Protein AF-A0A1H1A876-F1 (afdb_monomer_lite)

Structure (mmCIF, N/CA/C/O backbone):
data_AF-A0A1H1A876-F1
#
_entry.id   AF-A0A1H1A876-F1
#
loop_
_atom_site.group_PDB
_atom_site.id
_atom_site.type_symbol
_atom_site.label_atom_id
_atom_site.label_alt_id
_atom_site.label_comp_id
_atom_site.label_asym_id
_atom_site.label_entity_id
_atom_site.label_seq_id
_atom_site.pdbx_PDB_ins_code
_atom_site.Cartn_x
_atom_site.Cartn_y
_atom_site.Cartn_z
_atom_site.occupancy
_atom_site.B_iso_or_equiv
_atom_site.auth_seq_id
_atom_site.auth_comp_id
_atom_site.auth_asym_id
_atom_site.auth_atom_id
_atom_site.pdbx_PDB_model_num
ATOM 1 N N . MET A 1 1 ? 43.555 -18.314 -32.706 1.00 49.94 1 MET A N 1
ATOM 2 C CA . MET A 1 1 ? 42.172 -17.846 -32.507 1.00 49.94 1 MET A CA 1
ATOM 3 C C . MET A 1 1 ? 41.638 -18.649 -31.332 1.00 49.94 1 MET A C 1
ATOM 5 O O . MET A 1 1 ? 41.409 -19.843 -31.497 1.00 49.94 1 MET A O 1
ATOM 9 N N . SER A 1 2 ? 41.678 -18.085 -30.124 1.00 50.47 2 SER A N 1
ATOM 10 C CA . SER A 1 2 ? 41.279 -18.785 -28.894 1.00 50.47 2 SER A CA 1
ATOM 11 C C . SER A 1 2 ? 39.754 -18.781 -28.768 1.00 50.47 2 SER A C 1
ATOM 13 O O . SER A 1 2 ? 39.081 -17.892 -29.278 1.00 50.47 2 SER A O 1
ATOM 15 N N . ILE A 1 3 ? 39.195 -19.791 -28.094 1.00 57.88 3 ILE A N 1
ATOM 16 C CA . ILE A 1 3 ? 37.744 -19.918 -27.839 1.00 57.88 3 ILE A CA 1
ATOM 17 C C . ILE A 1 3 ? 37.199 -18.703 -27.062 1.00 57.88 3 ILE A C 1
ATOM 19 O O . ILE A 1 3 ? 36.027 -18.358 -27.182 1.00 57.88 3 ILE A O 1
ATOM 23 N N . GLU A 1 4 ? 38.068 -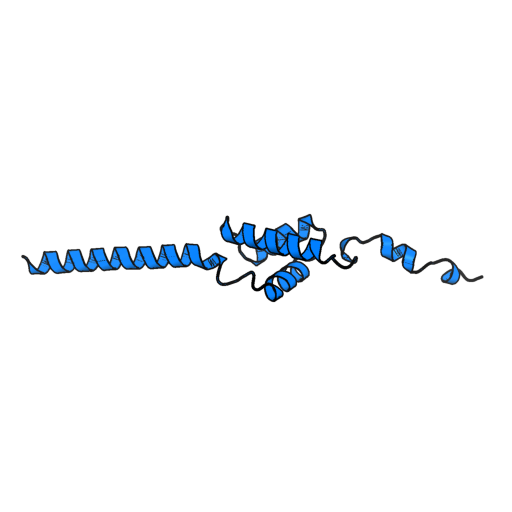18.025 -26.314 1.00 55.03 4 GLU A N 1
ATOM 24 C CA . GLU A 1 4 ? 37.769 -16.815 -25.543 1.00 55.03 4 GLU A CA 1
ATOM 25 C C . GLU A 1 4 ? 37.433 -15.599 -26.426 1.00 55.03 4 GLU A C 1
ATOM 27 O O . GLU A 1 4 ? 36.700 -14.724 -25.975 1.00 55.03 4 GLU A O 1
ATOM 32 N N . ASP A 1 5 ? 37.860 -15.583 -27.696 1.00 52.09 5 ASP A N 1
ATOM 33 C CA . ASP A 1 5 ? 37.514 -14.527 -28.664 1.00 52.09 5 ASP A CA 1
ATOM 34 C C . ASP A 1 5 ? 36.139 -14.749 -29.336 1.00 52.09 5 ASP A C 1
ATOM 36 O O . ASP A 1 5 ? 35.659 -13.885 -30.069 1.00 52.09 5 ASP A O 1
ATOM 40 N N . LEU A 1 6 ? 35.495 -15.908 -29.121 1.00 55.81 6 LEU A N 1
ATOM 41 C CA . LEU A 1 6 ? 34.229 -16.296 -29.768 1.00 55.81 6 LEU A CA 1
ATOM 42 C C . LEU A 1 6 ? 32.996 -16.103 -28.868 1.00 55.81 6 LEU A C 1
ATOM 44 O O . LEU A 1 6 ? 31.877 -16.436 -29.259 1.00 55.81 6 LEU A O 1
ATOM 48 N N . ILE A 1 7 ? 33.182 -15.599 -27.650 1.00 59.59 7 ILE A N 1
ATOM 49 C CA . ILE A 1 7 ? 32.089 -15.364 -26.711 1.00 59.59 7 ILE A CA 1
ATOM 50 C C . ILE A 1 7 ? 31.903 -13.859 -26.581 1.00 59.59 7 ILE A C 1
ATOM 52 O O . ILE A 1 7 ? 32.530 -13.207 -25.752 1.00 59.59 7 ILE A O 1
ATOM 56 N N . ASP A 1 8 ? 31.021 -13.312 -27.416 1.00 55.16 8 ASP A N 1
ATOM 57 C CA . ASP A 1 8 ? 30.525 -11.952 -27.247 1.00 55.16 8 ASP A CA 1
ATOM 58 C C . ASP A 1 8 ? 29.882 -11.838 -25.845 1.00 55.16 8 ASP A C 1
ATOM 60 O O . ASP A 1 8 ? 28.902 -12.533 -25.554 1.00 55.16 8 ASP A O 1
ATOM 64 N N . PRO A 1 9 ? 30.408 -11.003 -24.933 1.00 52.84 9 PRO A N 1
ATOM 65 C CA . PRO A 1 9 ? 29.853 -10.869 -23.588 1.00 52.84 9 PRO A CA 1
ATOM 66 C C . PRO A 1 9 ? 28.412 -10.327 -23.594 1.00 52.84 9 PRO A C 1
ATOM 68 O O . PRO A 1 9 ? 27.681 -10.529 -22.622 1.00 52.84 9 PRO A O 1
ATOM 71 N N . THR A 1 10 ? 27.962 -9.712 -24.694 1.00 52.22 10 THR A N 1
ATOM 72 C CA . THR A 1 10 ? 26.579 -9.240 -24.869 1.00 52.22 10 THR A CA 1
ATOM 73 C C . THR A 1 10 ? 25.599 -10.371 -25.208 1.00 52.22 10 THR A C 1
ATOM 75 O O . THR A 1 10 ? 24.393 -10.242 -24.984 1.00 52.22 10 THR A O 1
ATOM 78 N N . LEU A 1 11 ? 26.098 -11.540 -25.629 1.00 50.75 11 LEU A N 1
ATOM 79 C CA . LEU A 1 11 ? 25.291 -12.728 -25.943 1.00 50.75 11 LEU A CA 1
ATOM 80 C C . LEU A 1 11 ? 24.578 -13.279 -24.689 1.00 50.75 11 LEU A C 1
ATOM 82 O O . LEU A 1 11 ? 23.508 -13.880 -24.784 1.00 50.75 11 LEU A O 1
ATOM 86 N N . PHE A 1 12 ? 25.106 -12.988 -23.492 1.00 49.78 12 PHE A N 1
ATOM 87 C CA . PHE A 1 12 ? 24.467 -13.298 -22.207 1.00 49.78 12 PHE A CA 1
ATOM 88 C C . PHE A 1 12 ? 23.604 -12.162 -21.637 1.00 49.78 12 PHE A C 1
ATOM 90 O O . PHE A 1 1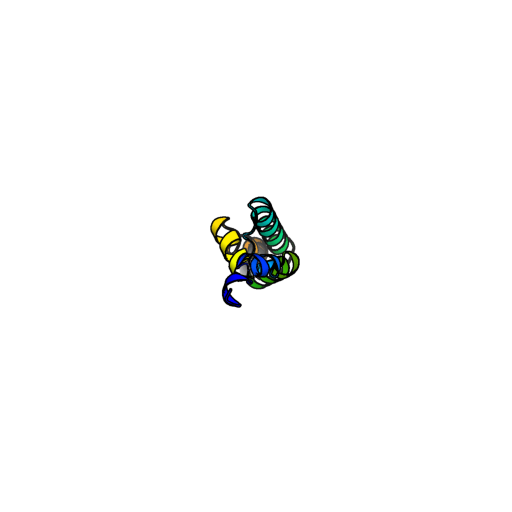2 ? 22.788 -12.415 -20.745 1.00 49.78 12 PHE A O 1
ATOM 97 N N . GLU A 1 13 ? 23.720 -10.928 -22.141 1.00 46.62 13 GLU A N 1
ATOM 98 C CA . GLU A 1 13 ? 22.877 -9.802 -21.705 1.00 46.62 13 GLU A CA 1
ATOM 99 C C . GLU A 1 13 ? 21.426 -9.943 -22.189 1.00 46.62 13 GLU A C 1
ATOM 101 O O . GLU A 1 13 ? 20.500 -9.455 -21.535 1.00 46.62 13 GLU A O 1
ATOM 106 N N . ALA A 1 14 ? 21.204 -10.685 -23.279 1.00 46.81 14 ALA A N 1
ATOM 107 C CA . ALA A 1 14 ? 19.885 -10.919 -23.863 1.00 46.81 14 ALA A CA 1
ATOM 108 C C . ALA A 1 14 ? 18.980 -11.873 -23.050 1.00 46.81 14 ALA A C 1
ATOM 110 O O . ALA A 1 14 ? 17.770 -11.905 -23.273 1.00 46.81 14 ALA A O 1
ATOM 111 N N . THR A 1 15 ? 19.520 -12.632 -22.090 1.00 51.62 15 THR A N 1
ATOM 112 C CA . THR A 1 15 ? 18.845 -13.859 -21.608 1.00 51.62 15 THR A CA 1
ATOM 113 C C . THR A 1 15 ? 18.204 -13.739 -20.221 1.00 51.62 15 THR A C 1
ATOM 115 O O . THR A 1 15 ? 17.629 -14.702 -19.719 1.00 51.62 15 THR A O 1
ATOM 118 N N . ASN A 1 16 ? 18.249 -12.568 -19.568 1.00 51.28 16 ASN A N 1
ATOM 119 C CA . ASN A 1 16 ? 17.588 -12.390 -18.272 1.00 51.28 16 ASN A CA 1
ATOM 120 C C . ASN A 1 16 ? 16.794 -11.070 -18.171 1.00 51.28 16 ASN A C 1
ATOM 122 O O . ASN A 1 16 ? 17.357 -10.044 -17.772 1.00 51.28 16 ASN A O 1
ATOM 126 N N . PRO A 1 17 ? 15.471 -11.070 -18.443 1.00 55.78 17 PRO A N 1
ATOM 127 C CA . PRO A 1 17 ? 14.635 -9.865 -18.360 1.00 55.78 17 PRO A CA 1
ATOM 128 C C . PRO A 1 17 ? 14.624 -9.232 -16.957 1.00 55.78 17 PRO A C 1
ATOM 130 O O . PRO A 1 17 ? 14.361 -8.032 -16.813 1.00 55.78 17 PRO A O 1
ATOM 133 N N . SER A 1 18 ? 14.994 -9.989 -15.917 1.00 55.22 18 SER A N 1
ATOM 134 C CA . SER A 1 18 ? 15.158 -9.455 -14.561 1.00 55.22 18 SER A CA 1
ATOM 135 C C . SER A 1 18 ? 16.376 -8.534 -14.408 1.00 55.22 18 SER A C 1
ATOM 137 O O . SER A 1 18 ? 16.285 -7.559 -13.658 1.00 55.22 18 SER A O 1
ATOM 139 N N . ARG A 1 19 ? 17.458 -8.747 -15.179 1.00 58.53 19 ARG A N 1
ATOM 140 C CA . ARG A 1 19 ? 18.692 -7.934 -15.142 1.00 58.53 19 ARG A CA 1
ATOM 141 C C . ARG A 1 19 ? 18.618 -6.645 -15.955 1.00 58.53 19 ARG A C 1
ATOM 143 O O . ARG A 1 19 ? 19.365 -5.716 -15.665 1.00 58.53 19 ARG A O 1
ATOM 150 N N . ARG A 1 20 ? 17.709 -6.546 -16.931 1.00 69.12 20 ARG A N 1
ATOM 151 C CA . ARG A 1 20 ? 17.527 -5.306 -17.700 1.00 69.12 20 ARG A CA 1
ATOM 152 C C . ARG A 1 20 ? 17.082 -4.178 -16.768 1.00 69.12 20 ARG A C 1
ATOM 154 O O . ARG A 1 20 ? 16.141 -4.366 -15.997 1.00 69.12 20 ARG A O 1
ATOM 161 N N . ALA A 1 21 ? 17.712 -3.009 -16.826 1.00 76.31 21 ALA A N 1
ATOM 162 C CA . ALA A 1 21 ? 17.261 -1.867 -16.035 1.00 76.31 21 ALA A CA 1
ATOM 163 C C . ALA A 1 21 ? 15.776 -1.567 -16.330 1.00 76.31 21 ALA A C 1
ATOM 165 O O . ALA A 1 21 ? 15.355 -1.563 -17.486 1.00 76.31 21 ALA A O 1
ATOM 166 N N . ALA A 1 22 ? 14.967 -1.368 -15.284 1.00 82.69 22 ALA A N 1
ATOM 167 C CA . ALA A 1 22 ? 13.567 -0.990 -15.461 1.00 82.69 22 ALA A CA 1
ATOM 168 C C . ALA A 1 22 ? 13.482 0.436 -16.020 1.00 82.69 22 ALA A C 1
ATOM 170 O O . ALA A 1 22 ? 14.151 1.335 -15.494 1.00 82.69 22 ALA A O 1
ATOM 171 N N . THR A 1 23 ? 12.650 0.639 -17.043 1.00 89.94 23 THR A N 1
ATOM 172 C CA . THR A 1 23 ? 12.406 1.974 -17.600 1.00 89.94 23 THR A CA 1
ATOM 173 C C . THR A 1 23 ? 11.675 2.859 -16.579 1.00 89.94 23 THR A C 1
ATOM 175 O O . THR A 1 23 ? 11.038 2.331 -15.655 1.00 89.94 23 THR A O 1
ATOM 178 N N . PRO A 1 24 ? 11.759 4.196 -16.689 1.00 91.25 24 PRO A N 1
ATOM 179 C CA . PRO A 1 24 ? 11.010 5.107 -15.823 1.00 91.25 24 PRO A CA 1
ATOM 180 C C . PRO A 1 24 ? 9.502 4.820 -15.812 1.00 91.25 24 PRO A C 1
ATOM 182 O O . PRO A 1 24 ? 8.885 4.823 -14.747 1.00 91.25 24 PRO A O 1
ATOM 185 N N . GLU A 1 25 ? 8.928 4.475 -16.965 1.00 91.44 25 GLU A N 1
ATOM 186 C CA . GLU A 1 25 ? 7.506 4.155 -17.126 1.00 91.44 25 GLU A CA 1
ATOM 187 C C . GLU A 1 25 ? 7.148 2.874 -16.371 1.00 91.44 25 GLU A C 1
ATOM 189 O O . GLU A 1 25 ? 6.157 2.838 -15.644 1.00 91.44 25 GLU A O 1
ATOM 194 N N . ALA A 1 26 ? 7.990 1.838 -16.466 1.00 90.19 26 ALA A N 1
ATOM 195 C CA . ALA A 1 26 ? 7.793 0.591 -15.733 1.00 90.19 26 ALA A CA 1
ATOM 196 C C . ALA A 1 26 ? 7.863 0.804 -14.212 1.00 90.19 26 ALA A C 1
ATOM 198 O O . ALA A 1 26 ? 7.079 0.216 -13.467 1.00 90.19 26 ALA A O 1
ATOM 199 N N . LYS A 1 27 ? 8.766 1.676 -13.738 1.00 94.06 27 LYS A N 1
ATOM 200 C CA . LYS A 1 27 ? 8.848 2.048 -12.316 1.00 94.06 27 LYS A CA 1
ATOM 201 C C . LYS A 1 27 ? 7.588 2.784 -11.862 1.00 94.06 27 LYS A C 1
ATOM 203 O O . LYS A 1 27 ? 7.023 2.424 -10.832 1.00 94.06 27 LYS A O 1
ATOM 208 N N . ALA A 1 28 ? 7.130 3.771 -12.632 1.00 93.75 28 ALA A N 1
ATOM 209 C CA . ALA A 1 28 ? 5.923 4.536 -12.321 1.00 93.75 28 ALA A CA 1
ATOM 210 C C . ALA A 1 28 ? 4.668 3.646 -12.304 1.00 93.75 28 ALA A C 1
ATOM 212 O O . ALA A 1 28 ? 3.872 3.715 -11.366 1.00 93.75 28 ALA A O 1
ATOM 213 N N . ALA A 1 29 ? 4.529 2.754 -13.290 1.00 95.38 29 ALA A N 1
ATOM 214 C CA . ALA A 1 29 ? 3.437 1.788 -13.357 1.00 95.38 29 ALA A CA 1
ATOM 215 C C . ALA A 1 29 ? 3.452 0.823 -12.161 1.00 95.38 29 ALA A C 1
ATOM 217 O O . ALA A 1 29 ? 2.412 0.599 -11.542 1.00 95.38 29 ALA A O 1
ATOM 218 N N . ALA A 1 30 ? 4.627 0.309 -11.780 1.00 95.31 30 ALA A N 1
ATOM 219 C CA . ALA A 1 30 ? 4.771 -0.570 -10.622 1.00 95.31 30 ALA A CA 1
ATOM 220 C C . ALA A 1 30 ? 4.367 0.127 -9.313 1.00 95.31 30 ALA A C 1
ATOM 222 O O . ALA A 1 30 ? 3.600 -0.430 -8.530 1.00 95.31 30 ALA A O 1
ATOM 223 N N . VAL A 1 31 ? 4.830 1.361 -9.092 1.00 95.50 31 VAL A N 1
ATOM 224 C CA . VAL A 1 31 ? 4.471 2.158 -7.906 1.00 95.50 31 VAL A CA 1
ATOM 225 C C . VAL A 1 31 ? 2.968 2.451 -7.868 1.00 95.50 31 VAL A C 1
ATOM 227 O O . VAL A 1 31 ? 2.343 2.302 -6.818 1.00 95.50 31 VAL A O 1
ATOM 230 N N . SER A 1 32 ? 2.369 2.822 -9.005 1.00 95.81 32 SER A N 1
ATOM 231 C CA . SER A 1 32 ? 0.921 3.050 -9.116 1.00 95.81 32 SER A CA 1
ATOM 232 C C . SER A 1 32 ? 0.116 1.788 -8.791 1.00 95.81 32 SER A C 1
ATOM 234 O O . SER A 1 32 ? -0.851 1.849 -8.031 1.00 95.81 32 SER A O 1
ATOM 236 N N . ALA A 1 33 ? 0.542 0.629 -9.297 1.00 96.19 33 ALA A N 1
ATOM 237 C CA . ALA A 1 33 ? -0.103 -0.647 -9.009 1.00 96.19 33 ALA A CA 1
ATOM 238 C C . ALA A 1 33 ? -0.010 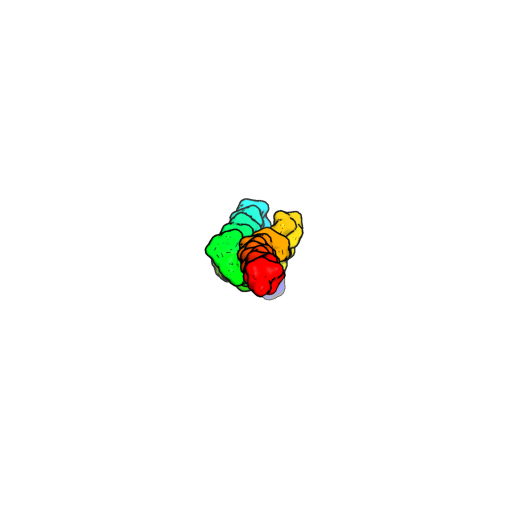-1.016 -7.520 1.00 96.19 33 ALA A C 1
ATOM 240 O O . ALA A 1 33 ? -1.020 -1.380 -6.920 1.00 96.19 33 ALA A O 1
ATOM 241 N N . VAL A 1 34 ? 1.166 -0.866 -6.895 1.00 94.31 34 VAL A N 1
ATOM 242 C CA . VAL A 1 34 ? 1.331 -1.106 -5.449 1.00 94.31 34 VAL A CA 1
ATOM 243 C C . VAL A 1 34 ? 0.430 -0.177 -4.636 1.00 94.31 34 VAL A C 1
ATOM 245 O O . VAL A 1 34 ? -0.241 -0.643 -3.720 1.00 94.31 34 VAL A O 1
ATOM 248 N N . ARG A 1 35 ? 0.358 1.114 -4.983 1.00 92.81 35 ARG A N 1
ATOM 249 C CA . ARG A 1 35 ? -0.533 2.075 -4.317 1.00 92.81 35 ARG A CA 1
ATOM 250 C C . ARG A 1 35 ? -1.994 1.626 -4.383 1.00 92.81 35 ARG A C 1
ATOM 252 O O . ARG A 1 35 ? -2.644 1.541 -3.348 1.00 92.81 35 ARG A O 1
ATOM 259 N N . GLN A 1 36 ? -2.480 1.267 -5.570 1.00 91.31 36 GLN A N 1
ATOM 260 C CA . GLN A 1 36 ? -3.857 0.800 -5.746 1.00 91.31 36 GLN A CA 1
ATOM 261 C C . GLN A 1 36 ? -4.149 -0.482 -4.959 1.00 91.31 36 GLN A C 1
ATOM 263 O O . GLN A 1 36 ? -5.228 -0.604 -4.383 1.00 91.31 36 GLN A O 1
ATOM 268 N N . LEU A 1 37 ? -3.202 -1.425 -4.900 1.00 91.56 37 LEU A N 1
ATOM 269 C CA . LEU A 1 37 ? -3.345 -2.634 -4.084 1.00 91.56 37 LEU A CA 1
ATOM 270 C C . LEU A 1 37 ? -3.488 -2.283 -2.602 1.00 91.56 37 LEU A C 1
ATOM 272 O O . LEU A 1 37 ? -4.373 -2.809 -1.937 1.00 91.56 37 LEU A O 1
ATOM 276 N N . LEU A 1 38 ? -2.661 -1.371 -2.096 1.00 88.56 38 LEU A N 1
ATOM 277 C CA . LEU A 1 38 ? -2.702 -0.949 -0.697 1.00 88.56 38 LEU A CA 1
ATOM 278 C C . LEU A 1 38 ? -3.957 -0.150 -0.329 1.00 88.56 38 LEU A C 1
ATOM 280 O O . LEU A 1 38 ? -4.397 -0.212 0.811 1.00 88.56 38 LEU A O 1
ATOM 284 N N . GLU A 1 39 ? -4.527 0.598 -1.271 1.00 84.88 39 GLU A N 1
ATOM 285 C CA . GLU A 1 39 ? -5.745 1.387 -1.046 1.00 84.88 39 GLU A CA 1
ATOM 286 C C . GLU A 1 39 ? -7.026 0.549 -1.147 1.00 84.88 39 GLU A C 1
ATOM 288 O O . GLU A 1 39 ? -8.024 0.867 -0.505 1.00 84.88 39 GLU A O 1
ATOM 293 N N . ARG A 1 40 ? -7.022 -0.510 -1.966 1.00 85.12 40 ARG A N 1
ATOM 294 C CA . ARG A 1 40 ? -8.228 -1.291 -2.297 1.00 85.12 40 ARG A CA 1
ATOM 295 C C . ARG A 1 40 ? -8.293 -2.655 -1.624 1.00 85.12 40 ARG A C 1
ATOM 297 O O . ARG A 1 40 ? -9.282 -3.364 -1.787 1.00 85.12 40 ARG A O 1
ATOM 304 N N . THR A 1 41 ? -7.243 -3.058 -0.920 1.00 84.00 41 THR A N 1
ATOM 305 C CA . THR A 1 41 ? -7.149 -4.378 -0.293 1.00 84.00 41 THR A CA 1
ATOM 306 C C . THR A 1 41 ? -6.527 -4.276 1.095 1.00 84.00 41 THR A C 1
ATOM 308 O O . THR A 1 41 ? -5.977 -3.248 1.474 1.00 84.00 41 THR A O 1
ATOM 311 N N . THR A 1 42 ? -6.563 -5.375 1.843 1.00 82.25 42 THR A N 1
ATOM 312 C CA . THR A 1 42 ? -5.890 -5.514 3.142 1.00 82.25 42 THR A CA 1
ATOM 313 C C . THR A 1 42 ? -4.460 -6.052 3.015 1.00 82.25 42 THR A C 1
ATOM 315 O O . THR A 1 42 ? -3.869 -6.500 3.999 1.00 82.25 42 THR A O 1
ATOM 318 N N . MET A 1 43 ? -3.887 -6.052 1.804 1.00 85.50 43 MET A N 1
ATOM 319 C CA . MET A 1 43 ? -2.537 -6.562 1.579 1.00 85.50 43 MET A CA 1
ATOM 320 C C . MET A 1 43 ? -1.502 -5.754 2.362 1.00 85.50 43 MET A C 1
ATOM 322 O O . MET A 1 43 ? -1.536 -4.526 2.422 1.00 85.50 43 MET A O 1
ATOM 326 N N . SER A 1 44 ? -0.508 -6.456 2.905 1.00 86.75 44 SER A N 1
ATOM 327 C CA . SER A 1 44 ? 0.667 -5.790 3.455 1.00 86.75 44 SER A CA 1
ATOM 328 C C . SER A 1 44 ? 1.504 -5.154 2.331 1.00 86.75 44 SER A C 1
ATOM 330 O O . SER A 1 44 ? 1.520 -5.673 1.208 1.00 86.75 44 SER A O 1
ATOM 332 N N . PRO A 1 45 ? 2.282 -4.090 2.618 1.00 89.12 45 PRO A N 1
ATOM 333 C CA . PRO A 1 45 ? 3.248 -3.529 1.668 1.00 89.12 45 PRO A CA 1
ATOM 334 C C . PRO A 1 45 ? 4.166 -4.585 1.055 1.00 89.12 45 PRO A C 1
ATOM 336 O O . PRO A 1 45 ? 4.409 -4.575 -0.148 1.00 89.12 45 PRO A O 1
ATOM 339 N N . HIS A 1 46 ? 4.615 -5.553 1.859 1.00 91.12 46 HIS A N 1
ATOM 340 C CA . HIS A 1 46 ? 5.429 -6.652 1.358 1.00 91.12 46 HIS A CA 1
ATOM 341 C C . HIS A 1 46 ? 4.678 -7.489 0.317 1.00 91.12 46 HIS A C 1
ATOM 343 O O . HIS A 1 46 ? 5.186 -7.656 -0.791 1.00 91.12 46 HIS A O 1
ATOM 349 N N . ALA A 1 47 ? 3.465 -7.949 0.633 1.00 92.44 47 ALA A N 1
ATOM 350 C CA . ALA A 1 47 ? 2.673 -8.773 -0.274 1.00 92.44 47 ALA A CA 1
ATOM 351 C C . ALA A 1 47 ? 2.338 -8.035 -1.583 1.00 92.44 47 ALA A C 1
ATOM 353 O O . ALA A 1 47 ? 2.442 -8.621 -2.660 1.00 92.44 47 ALA A O 1
ATOM 354 N N . ALA A 1 48 ? 1.994 -6.745 -1.507 1.00 93.69 48 ALA A N 1
ATOM 355 C CA . ALA A 1 48 ? 1.707 -5.925 -2.682 1.00 93.69 48 ALA A CA 1
ATOM 356 C C . ALA A 1 48 ? 2.945 -5.767 -3.586 1.00 93.69 48 ALA A C 1
ATOM 358 O O . ALA A 1 48 ? 2.856 -5.956 -4.799 1.00 93.69 48 ALA A O 1
ATOM 359 N N . THR A 1 49 ? 4.118 -5.486 -3.001 1.00 94.56 49 THR A N 1
ATOM 360 C CA . THR A 1 49 ? 5.371 -5.363 -3.769 1.00 94.56 49 THR A CA 1
ATOM 361 C C . THR A 1 49 ? 5.781 -6.675 -4.440 1.00 94.56 49 THR A C 1
ATOM 363 O O . THR A 1 49 ? 6.180 -6.648 -5.601 1.00 94.56 49 THR A O 1
ATOM 366 N N . GLU A 1 50 ? 5.627 -7.820 -3.767 1.00 95.75 50 GLU A N 1
ATOM 367 C CA . GLU A 1 50 ? 5.920 -9.146 -4.333 1.00 95.75 50 GLU A CA 1
ATOM 368 C C . GLU A 1 50 ? 4.979 -9.505 -5.488 1.00 95.75 50 GLU A C 1
ATOM 370 O O . GLU A 1 50 ? 5.414 -10.025 -6.516 1.00 95.75 50 GLU A O 1
ATOM 375 N N . LEU A 1 51 ? 3.686 -9.204 -5.348 1.00 95.50 51 LEU A N 1
ATOM 376 C CA . LEU A 1 51 ? 2.700 -9.477 -6.391 1.00 95.50 51 LEU A CA 1
ATOM 377 C C . LEU A 1 51 ? 3.013 -8.704 -7.678 1.00 95.50 51 LEU A C 1
ATOM 379 O O . LEU A 1 51 ? 3.022 -9.286 -8.766 1.00 95.50 51 LEU A O 1
ATOM 383 N N . VAL A 1 52 ? 3.301 -7.407 -7.552 1.00 95.25 52 VAL A N 1
ATOM 384 C CA . VAL A 1 52 ? 3.657 -6.551 -8.691 1.00 95.25 52 VAL A CA 1
ATOM 385 C C . VAL A 1 52 ? 4.990 -6.983 -9.295 1.00 95.25 52 VAL A C 1
ATOM 387 O O . VAL A 1 52 ? 5.098 -7.099 -10.513 1.00 95.25 52 VAL A O 1
ATOM 390 N N . ALA A 1 53 ? 5.985 -7.292 -8.461 1.00 93.69 53 ALA A N 1
ATOM 391 C CA . ALA A 1 53 ? 7.305 -7.735 -8.898 1.00 93.69 53 ALA A CA 1
ATOM 392 C C . ALA A 1 53 ? 7.248 -8.985 -9.793 1.00 93.69 53 ALA A C 1
ATOM 394 O O . ALA A 1 53 ? 7.891 -9.007 -10.846 1.00 93.69 53 ALA A O 1
ATOM 395 N N . LYS A 1 54 ? 6.411 -9.972 -9.437 1.00 91.44 54 LYS A N 1
ATOM 396 C CA . LYS A 1 54 ? 6.169 -11.178 -10.251 1.00 91.44 54 LYS A CA 1
ATOM 397 C C . LYS A 1 54 ? 5.612 -10.852 -11.638 1.00 91.44 54 LYS A C 1
ATOM 399 O O . LYS A 1 54 ? 6.036 -11.464 -12.611 1.00 91.44 54 LYS A O 1
ATOM 404 N N . HIS A 1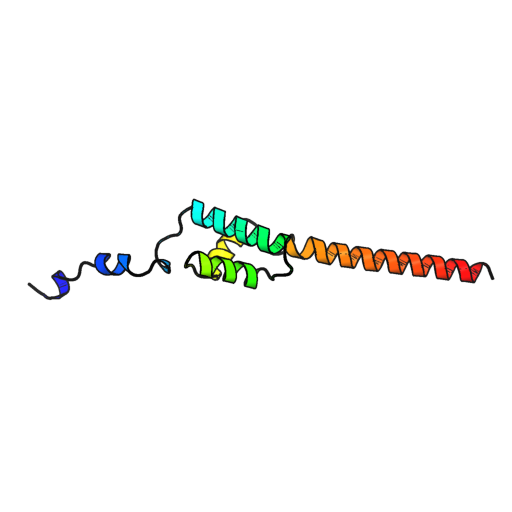 55 ? 4.713 -9.874 -11.740 1.00 90.19 55 HIS A N 1
ATOM 405 C CA . HIS A 1 55 ? 4.088 -9.496 -13.012 1.00 90.19 55 HIS A CA 1
ATOM 406 C C . HIS A 1 55 ? 5.031 -8.748 -13.959 1.00 90.19 55 HIS A C 1
ATOM 408 O O . HIS A 1 55 ? 4.895 -8.861 -15.172 1.00 90.19 55 HIS A O 1
ATOM 414 N N . ILE A 1 56 ? 5.996 -7.998 -13.423 1.00 87.19 56 ILE A N 1
ATOM 415 C CA . ILE A 1 56 ? 6.934 -7.197 -14.228 1.00 87.19 56 ILE A CA 1
ATOM 416 C C . ILE A 1 56 ? 8.315 -7.854 -14.385 1.00 87.19 56 ILE A C 1
ATOM 418 O O . ILE A 1 56 ? 9.238 -7.236 -14.917 1.00 87.19 56 ILE A O 1
ATOM 422 N N . GLY A 1 57 ? 8.487 -9.082 -13.882 1.00 86.56 57 GLY A N 1
ATOM 423 C CA . GLY A 1 57 ? 9.753 -9.816 -13.937 1.00 86.56 57 GLY A CA 1
ATOM 424 C C . GLY A 1 57 ? 10.884 -9.145 -13.151 1.00 86.56 57 GLY A C 1
ATOM 425 O O . GLY A 1 57 ? 12.034 -9.150 -13.595 1.00 86.56 57 GLY A O 1
ATOM 426 N N . LYS A 1 58 ? 10.575 -8.519 -12.008 1.00 87.62 58 LYS A N 1
ATOM 427 C CA . LYS A 1 58 ? 11.550 -7.838 -11.137 1.00 87.62 58 LYS A CA 1
ATOM 428 C C . LYS A 1 58 ? 11.580 -8.452 -9.747 1.00 87.62 58 LYS A C 1
ATOM 430 O O . LYS A 1 58 ? 10.729 -9.254 -9.390 1.00 87.62 58 LYS A O 1
ATOM 435 N N . SER A 1 59 ? 12.590 -8.079 -8.962 1.00 91.19 59 SER A N 1
ATOM 436 C CA . SER A 1 59 ? 12.645 -8.466 -7.553 1.00 91.19 59 SER A CA 1
ATOM 437 C C . SER A 1 59 ? 11.697 -7.598 -6.721 1.00 91.19 59 SER A C 1
ATOM 439 O O . SER A 1 59 ? 11.584 -6.391 -6.971 1.00 91.19 59 SER A O 1
ATOM 441 N N . GLY A 1 60 ? 11.063 -8.182 -5.701 1.00 90.81 60 GLY A N 1
ATOM 442 C CA . GLY A 1 60 ? 10.237 -7.430 -4.753 1.00 90.81 60 GLY A CA 1
ATOM 443 C C . GLY A 1 60 ? 11.011 -6.315 -4.051 1.00 90.81 60 GLY A C 1
ATOM 444 O O . GLY A 1 60 ? 10.485 -5.219 -3.874 1.00 90.81 60 GLY A O 1
ATOM 445 N N . ASN A 1 61 ? 12.300 -6.530 -3.768 1.00 91.88 61 ASN A N 1
ATOM 446 C CA . ASN A 1 61 ? 13.188 -5.511 -3.197 1.00 91.88 61 ASN A CA 1
ATOM 447 C C . ASN A 1 61 ? 13.358 -4.287 -4.109 1.00 91.88 61 ASN A C 1
ATOM 449 O O . ASN A 1 61 ? 13.373 -3.156 -3.623 1.00 91.88 61 ASN A O 1
ATOM 453 N N . SER A 1 62 ? 13.456 -4.482 -5.428 1.00 92.81 62 SER A N 1
ATOM 454 C CA . SER A 1 62 ? 13.525 -3.367 -6.381 1.00 92.81 62 SER A CA 1
ATOM 455 C C . SER A 1 62 ? 12.240 -2.542 -6.358 1.00 92.81 62 SER A C 1
ATOM 457 O O . SER A 1 62 ? 12.304 -1.320 -6.253 1.00 92.81 62 SER A O 1
ATOM 459 N N . VAL A 1 63 ? 11.084 -3.211 -6.402 1.00 93.88 63 VAL A N 1
ATOM 460 C CA . VAL A 1 63 ? 9.770 -2.551 -6.376 1.00 93.88 63 VAL A CA 1
ATOM 461 C C . VAL A 1 63 ? 9.553 -1.820 -5.055 1.00 93.88 63 VAL A C 1
ATOM 463 O O . VAL A 1 63 ? 9.124 -0.667 -5.062 1.00 93.88 63 VAL A O 1
ATOM 466 N N . ARG A 1 64 ? 9.918 -2.441 -3.928 1.00 92.62 64 ARG A N 1
ATOM 467 C CA . ARG A 1 64 ? 9.872 -1.815 -2.604 1.00 92.62 64 ARG A CA 1
ATOM 468 C C . ARG A 1 64 ? 10.688 -0.527 -2.567 1.00 92.62 64 ARG A C 1
ATOM 470 O O . ARG A 1 64 ? 10.150 0.500 -2.176 1.00 92.62 64 ARG A O 1
ATOM 477 N N . ARG A 1 65 ? 11.934 -0.548 -3.049 1.00 92.56 65 ARG A N 1
ATOM 478 C CA . ARG A 1 65 ? 12.790 0.647 -3.093 1.00 92.56 65 ARG A CA 1
ATOM 479 C C . ARG A 1 65 ? 12.183 1.772 -3.937 1.00 92.56 65 ARG A C 1
ATOM 481 O O . ARG A 1 65 ? 12.306 2.939 -3.582 1.00 92.56 65 ARG A O 1
ATOM 488 N N . TRP A 1 66 ? 11.525 1.450 -5.052 1.00 94.38 66 TRP A N 1
ATOM 489 C CA . TRP A 1 66 ? 10.822 2.461 -5.854 1.00 94.38 66 TRP A CA 1
ATOM 490 C C . TRP A 1 66 ? 9.624 3.048 -5.108 1.00 94.38 66 TRP A C 1
ATOM 492 O O . TRP A 1 66 ? 9.402 4.254 -5.171 1.00 94.38 66 TRP A O 1
ATOM 502 N N . CYS A 1 67 ? 8.888 2.211 -4.375 1.00 92.81 67 CYS A N 1
ATOM 503 C CA . CYS A 1 67 ? 7.780 2.651 -3.535 1.00 92.81 67 CYS A CA 1
ATOM 504 C C . CYS A 1 67 ? 8.268 3.552 -2.393 1.00 92.81 67 CYS A C 1
ATOM 506 O O . CYS A 1 67 ? 7.676 4.600 -2.178 1.00 92.81 67 CYS A O 1
ATOM 508 N N . GLU A 1 68 ? 9.381 3.220 -1.733 1.00 90.38 68 GLU A N 1
ATOM 509 C CA . GLU A 1 68 ? 10.000 4.051 -0.687 1.00 90.38 68 GLU A CA 1
ATOM 510 C C . GLU A 1 68 ? 10.387 5.442 -1.212 1.00 90.38 68 GLU A C 1
ATOM 512 O O . GLU A 1 68 ? 10.028 6.448 -0.604 1.00 90.38 68 GLU A O 1
ATOM 517 N N . ILE A 1 69 ? 11.041 5.512 -2.379 1.00 91.31 69 ILE A N 1
ATOM 518 C CA . ILE A 1 69 ? 11.388 6.784 -3.041 1.00 91.31 69 ILE A CA 1
ATOM 519 C C . ILE A 1 69 ? 10.127 7.602 -3.362 1.00 91.31 69 ILE A C 1
ATOM 521 O O . ILE A 1 69 ? 10.136 8.824 -3.246 1.00 91.31 69 ILE A O 1
ATOM 525 N N . ALA A 1 70 ? 9.037 6.933 -3.739 1.00 89.94 70 ALA A N 1
ATOM 526 C CA . ALA A 1 70 ? 7.749 7.553 -4.040 1.00 89.94 70 ALA A CA 1
ATOM 527 C C . ALA A 1 70 ? 6.836 7.739 -2.810 1.00 89.94 70 ALA A C 1
ATOM 529 O O . ALA A 1 70 ? 5.661 8.079 -2.975 1.00 89.94 70 ALA A O 1
ATOM 530 N N . GLN A 1 71 ? 7.343 7.480 -1.597 1.00 88.38 71 GLN A N 1
ATOM 531 C CA . GLN A 1 71 ? 6.599 7.550 -0.333 1.00 88.38 71 GLN A CA 1
ATOM 532 C C . GLN A 1 71 ? 5.306 6.707 -0.323 1.00 88.38 71 GLN A C 1
ATOM 534 O O . GLN A 1 71 ? 4.287 7.066 0.266 1.00 88.38 71 GLN A O 1
ATOM 539 N N . VAL A 1 72 ? 5.343 5.551 -0.983 1.00 83.38 72 VAL A N 1
ATOM 540 C CA . VAL A 1 72 ? 4.290 4.533 -0.978 1.00 83.38 72 VAL A CA 1
ATOM 541 C C . VAL A 1 72 ? 4.672 3.439 0.010 1.00 83.38 72 VAL A C 1
ATOM 543 O O . VAL A 1 72 ? 5.616 2.688 -0.216 1.00 83.38 72 VAL A O 1
ATOM 546 N N . GLY A 1 73 ? 3.895 3.312 1.086 1.00 67.88 73 GLY A N 1
ATOM 547 C CA . GLY A 1 73 ? 4.010 2.193 2.019 1.00 67.88 73 GLY A CA 1
ATOM 548 C C . GLY A 1 73 ? 4.496 2.579 3.410 1.00 67.88 73 GLY A C 1
ATOM 549 O O . GLY A 1 73 ? 5.646 2.341 3.749 1.00 67.88 73 GLY A O 1
ATOM 550 N N . ARG A 1 74 ? 3.571 3.078 4.237 1.00 57.97 74 ARG A N 1
ATOM 551 C CA . ARG A 1 74 ? 3.379 2.635 5.635 1.00 57.97 74 ARG A CA 1
ATOM 552 C C . ARG A 1 74 ? 2.133 3.262 6.254 1.00 57.97 74 ARG A C 1
ATOM 554 O O . ARG A 1 74 ? 1.432 2.590 6.993 1.00 57.97 74 ARG A O 1
ATOM 561 N N . GLU A 1 75 ? 1.825 4.507 5.908 1.00 55.47 75 GLU A N 1
ATOM 562 C CA . GLU A 1 75 ? 0.756 5.259 6.581 1.00 55.47 75 GLU A CA 1
ATOM 563 C C . GLU A 1 75 ? -0.568 5.244 5.812 1.00 55.47 75 GLU A C 1
ATOM 565 O O . GLU A 1 75 ? -1.629 5.071 6.408 1.00 55.47 75 GLU A O 1
ATOM 570 N N . THR A 1 76 ? -0.529 5.298 4.482 1.00 54.22 76 THR A N 1
ATOM 571 C CA . THR A 1 76 ? -1.736 5.331 3.641 1.00 54.22 76 THR A CA 1
ATOM 572 C C . THR A 1 76 ? -2.571 4.051 3.715 1.00 54.22 76 THR A C 1
ATOM 574 O O . THR A 1 76 ? -3.791 4.134 3.776 1.00 54.22 76 THR A O 1
ATOM 577 N N . ALA A 1 77 ? -1.938 2.877 3.803 1.00 52.38 77 ALA A N 1
ATOM 578 C CA . ALA A 1 77 ? -2.641 1.588 3.896 1.00 52.38 77 ALA A CA 1
ATOM 579 C C . ALA A 1 77 ? -3.247 1.319 5.28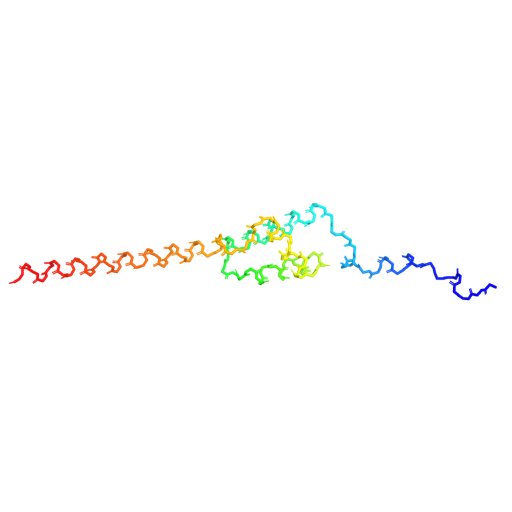6 1.00 52.38 77 ALA A C 1
ATOM 581 O O . ALA A 1 77 ? -4.265 0.647 5.410 1.00 52.38 77 ALA A O 1
ATOM 582 N N . LEU A 1 78 ? -2.624 1.844 6.348 1.00 57.81 78 LEU A N 1
ATOM 583 C CA . LEU A 1 78 ? -3.136 1.727 7.716 1.00 57.81 78 LEU A CA 1
ATOM 584 C C . LEU A 1 78 ? -4.203 2.777 8.026 1.00 57.81 78 LEU A C 1
ATOM 586 O O . LEU A 1 78 ? -4.909 2.629 9.014 1.00 57.81 78 LEU A O 1
ATOM 590 N N . THR A 1 79 ? -4.349 3.817 7.201 1.00 67.75 79 THR A N 1
ATOM 591 C CA . THR A 1 79 ? -5.304 4.906 7.447 1.00 67.75 79 THR A CA 1
ATOM 592 C C . THR A 1 79 ? -6.758 4.416 7.526 1.00 67.75 79 THR A C 1
ATOM 594 O O . THR A 1 79 ? -7.439 4.820 8.465 1.00 67.75 79 THR A O 1
ATOM 597 N N . PRO A 1 80 ? -7.258 3.530 6.637 1.00 68.12 80 PRO A N 1
ATOM 598 C CA . PRO A 1 80 ? -8.630 3.030 6.737 1.00 68.12 80 PRO A CA 1
ATOM 599 C C . PRO A 1 80 ? -8.864 2.182 7.992 1.00 68.12 80 PRO A C 1
ATOM 601 O O . PRO A 1 80 ? -9.825 2.419 8.715 1.00 68.12 80 PRO A O 1
ATOM 604 N N . LEU A 1 81 ? -7.954 1.250 8.295 1.00 71.50 81 LEU A N 1
ATOM 605 C CA . LEU A 1 81 ? -8.074 0.372 9.464 1.00 71.50 81 LEU A CA 1
ATOM 606 C C . LEU A 1 81 ? -7.917 1.149 10.779 1.00 71.50 81 LEU A C 1
ATOM 608 O O . LEU A 1 81 ? -8.621 0.890 11.751 1.00 71.50 81 LEU A O 1
ATOM 612 N N . ARG A 1 82 ? -7.012 2.131 10.800 1.00 76.94 82 ARG A N 1
ATOM 613 C CA . ARG A 1 82 ? -6.824 3.046 11.925 1.00 76.94 82 ARG A CA 1
ATOM 614 C C . ARG A 1 82 ? -8.062 3.907 12.145 1.00 76.94 82 ARG A C 1
ATOM 616 O O . ARG A 1 82 ? -8.516 3.975 13.277 1.00 76.94 82 ARG A O 1
ATOM 623 N N . ARG A 1 83 ? -8.641 4.479 11.082 1.00 76.06 83 ARG A N 1
ATOM 624 C CA . ARG A 1 83 ? -9.912 5.216 11.164 1.00 76.06 83 ARG A CA 1
ATOM 625 C C . ARG A 1 83 ? -11.032 4.338 11.703 1.00 76.06 83 ARG A C 1
ATOM 627 O O . ARG A 1 83 ? -11.732 4.754 12.611 1.00 76.06 83 ARG A O 1
ATOM 634 N N . GLU A 1 84 ? -11.173 3.117 11.192 1.00 82.25 84 GLU A N 1
ATOM 635 C CA . GLU A 1 84 ? -12.191 2.181 11.677 1.00 82.25 84 GLU A CA 1
ATOM 636 C C . GLU A 1 84 ? -12.010 1.868 13.171 1.00 82.25 84 GLU A C 1
ATOM 638 O O . GLU A 1 84 ? -12.979 1.826 13.928 1.00 82.25 84 GLU A O 1
ATOM 643 N N . TYR A 1 85 ? -10.767 1.672 13.612 1.00 86.94 85 TYR A N 1
ATOM 644 C CA . TYR A 1 85 ? -10.453 1.420 15.014 1.00 86.94 85 TYR A CA 1
ATOM 645 C C . TYR A 1 85 ? -10.713 2.644 15.906 1.00 86.94 85 TYR A C 1
ATOM 647 O O . TYR A 1 85 ? -11.329 2.505 16.961 1.00 86.94 85 TYR A O 1
ATOM 655 N N . GLU A 1 86 ? -10.304 3.838 15.470 1.00 88.19 86 GLU A N 1
ATOM 656 C CA . GLU A 1 86 ? -10.564 5.111 16.156 1.00 88.19 86 GLU A CA 1
ATOM 657 C C . GLU A 1 86 ? -12.076 5.352 16.307 1.00 88.19 86 GLU A C 1
ATOM 659 O O . GLU A 1 86 ? -12.546 5.586 17.419 1.00 88.19 86 GLU A O 1
ATOM 664 N N . THR A 1 87 ? -12.862 5.144 15.246 1.00 92.31 87 THR A N 1
ATOM 665 C CA . THR A 1 87 ? -14.329 5.246 15.300 1.00 92.31 87 THR A CA 1
ATOM 666 C C . THR A 1 87 ? -14.950 4.236 16.269 1.00 92.31 87 THR A C 1
ATOM 668 O O . THR A 1 87 ? -15.847 4.587 17.033 1.00 92.31 87 THR A O 1
ATOM 671 N N . LYS A 1 88 ? -14.481 2.979 16.297 1.00 93.62 88 LYS A N 1
ATOM 672 C CA . LYS A 1 88 ? -14.985 1.979 17.260 1.00 93.62 88 LYS A CA 1
ATOM 673 C C . LYS A 1 88 ? -14.746 2.411 18.705 1.00 93.62 88 LYS A C 1
ATOM 675 O O . LYS A 1 88 ? -15.632 2.237 19.541 1.00 93.62 88 LYS A O 1
ATOM 680 N N . LEU A 1 89 ? -13.570 2.965 19.000 1.00 95.75 89 LEU A N 1
ATOM 681 C CA . LEU A 1 89 ? -13.251 3.473 20.333 1.00 95.75 89 LEU A CA 1
ATOM 682 C C . LEU A 1 89 ? -14.143 4.657 20.720 1.00 95.75 89 LEU A C 1
ATOM 684 O O . LEU A 1 89 ? -14.643 4.686 21.843 1.00 95.75 89 LEU A O 1
ATOM 688 N N . GLU A 1 90 ? -14.384 5.593 19.800 1.00 96.00 90 GLU A N 1
ATOM 689 C CA . GLU A 1 90 ? -15.272 6.739 20.031 1.00 96.00 90 GLU A CA 1
ATOM 690 C C . GLU A 1 90 ? -16.701 6.297 20.359 1.00 96.00 90 GLU A C 1
ATOM 692 O O . GLU A 1 90 ? -17.240 6.701 21.391 1.00 96.00 90 GLU A O 1
ATOM 697 N N . VAL A 1 91 ? -17.277 5.392 19.562 1.00 95.88 91 VAL A N 1
ATOM 698 C CA . VAL A 1 91 ? -18.642 4.878 19.779 1.00 95.88 91 VAL A CA 1
ATOM 699 C C . VAL A 1 91 ? -18.769 4.171 21.133 1.00 95.88 91 VAL A C 1
ATOM 701 O O . VAL A 1 91 ? -19.741 4.375 21.860 1.00 95.88 91 VAL A O 1
ATOM 704 N N . MET A 1 92 ? -17.783 3.356 21.520 1.00 96.50 92 MET A N 1
ATOM 705 C CA . MET A 1 92 ? -17.805 2.675 22.822 1.00 96.50 92 MET A CA 1
ATOM 706 C C . MET A 1 92 ? -17.655 3.653 23.994 1.00 96.50 92 MET A C 1
ATOM 708 O O . MET A 1 92 ? -18.269 3.460 25.049 1.00 96.50 92 MET A O 1
ATOM 712 N N . ALA A 1 93 ? -16.874 4.720 23.820 1.00 94.31 93 ALA A N 1
ATOM 713 C CA . ALA A 1 93 ? -16.741 5.777 24.815 1.00 94.31 93 ALA A CA 1
ATOM 714 C C . ALA A 1 93 ? -18.042 6.583 24.967 1.00 94.31 93 ALA A C 1
ATOM 716 O O . ALA A 1 93 ? -18.446 6.883 26.090 1.00 94.31 93 ALA A O 1
ATOM 717 N N . GLU A 1 94 ? -18.728 6.897 23.865 1.00 95.38 94 GLU A N 1
ATOM 718 C CA . GLU A 1 94 ? -20.047 7.541 23.880 1.00 95.38 94 GLU A CA 1
ATOM 719 C C . GLU A 1 94 ? -21.095 6.686 24.585 1.00 95.38 94 GLU A C 1
ATOM 721 O O . GLU A 1 94 ? -21.784 7.181 25.478 1.00 95.38 94 GLU A O 1
ATOM 726 N N . LEU A 1 95 ? -21.156 5.394 24.257 1.00 95.19 95 LEU A N 1
ATOM 727 C CA . LEU A 1 95 ? -22.050 4.450 24.921 1.00 95.19 95 LEU A CA 1
ATOM 728 C C . LEU A 1 95 ? -21.785 4.400 26.430 1.00 95.19 95 LEU A C 1
ATOM 730 O O . LEU A 1 95 ? -22.716 4.459 27.229 1.00 95.19 95 LEU A O 1
ATOM 734 N N . SER A 1 96 ? -20.514 4.340 26.827 1.00 94.06 96 SER A N 1
ATOM 735 C CA . SER A 1 96 ? -20.126 4.306 28.241 1.00 94.06 96 SER A CA 1
ATOM 736 C C . SER A 1 96 ? -20.552 5.576 28.985 1.00 94.06 96 SER A C 1
ATOM 738 O O . SER A 1 96 ? -21.050 5.485 30.106 1.00 94.06 96 SER A O 1
ATOM 740 N N . ARG A 1 97 ? -20.416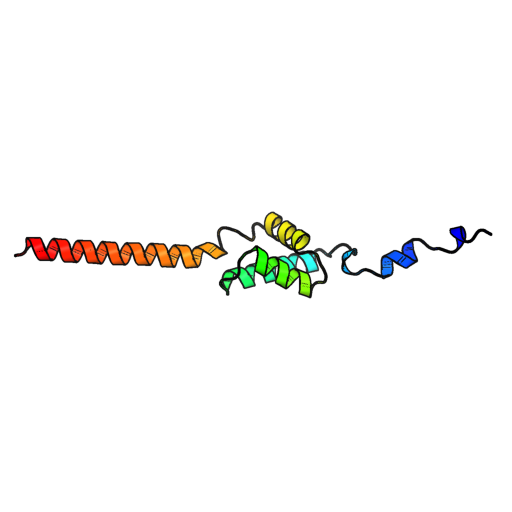 6.754 28.358 1.00 94.44 97 ARG A N 1
ATOM 741 C CA . ARG A 1 97 ? -20.889 8.031 28.921 1.00 94.44 97 ARG A CA 1
ATOM 742 C C . ARG A 1 97 ? -22.410 8.070 29.060 1.00 94.44 97 ARG A C 1
ATOM 744 O O . ARG A 1 97 ? -22.900 8.481 30.106 1.00 94.44 97 ARG A O 1
ATOM 751 N N . ALA A 1 98 ? -23.145 7.613 28.047 1.00 92.25 98 ALA A N 1
ATOM 752 C CA . ALA A 1 98 ? -24.606 7.567 28.087 1.00 92.25 98 ALA A CA 1
ATOM 753 C C . ALA A 1 98 ? -25.119 6.634 29.198 1.00 92.25 98 ALA A C 1
ATOM 755 O O . ALA A 1 98 ? -26.022 6.994 29.950 1.00 92.25 98 ALA A O 1
ATOM 756 N N . LEU A 1 99 ? -24.497 5.460 29.351 1.00 92.56 99 LEU A N 1
ATOM 757 C CA . LEU A 1 99 ? -24.832 4.512 30.415 1.00 92.56 99 LEU A CA 1
ATOM 758 C C . LEU A 1 99 ? -24.505 5.058 31.811 1.00 92.56 99 LEU A C 1
ATOM 760 O O . LEU A 1 99 ? -25.270 4.824 32.744 1.00 92.56 99 LEU A O 1
ATOM 764 N N . ALA A 1 100 ? -23.393 5.782 31.964 1.00 89.31 100 ALA A N 1
ATOM 765 C CA . ALA A 1 100 ? -23.033 6.423 33.227 1.00 89.31 100 ALA A CA 1
ATOM 766 C C . ALA A 1 100 ? -24.046 7.509 33.622 1.00 89.31 100 ALA A C 1
ATOM 768 O O . ALA A 1 100 ? -24.552 7.468 34.738 1.00 89.31 100 ALA A O 1
ATOM 769 N N . ALA A 1 101 ? -24.417 8.394 32.690 1.00 85.12 101 ALA A N 1
ATOM 770 C CA . ALA A 1 101 ? -25.425 9.429 32.929 1.00 85.12 101 ALA A CA 1
ATOM 771 C C . ALA A 1 101 ? -26.784 8.829 33.330 1.00 85.12 101 ALA A C 1
ATOM 773 O O . ALA A 1 101 ? -27.394 9.257 34.300 1.00 85.12 101 ALA A O 1
ATOM 774 N N . SER A 1 102 ? -27.212 7.747 32.667 1.00 77.00 102 SER A N 1
ATOM 775 C CA . SER A 1 102 ? -28.482 7.078 32.993 1.00 77.00 102 SER A CA 1
ATOM 776 C C . SER A 1 102 ? -28.531 6.420 34.379 1.00 77.00 102 SER A C 1
ATOM 778 O O . SER A 1 102 ? -29.610 6.082 34.856 1.00 77.00 102 SER A O 1
ATOM 780 N N . LYS A 1 103 ? -27.374 6.197 35.017 1.00 70.12 103 LYS A N 1
ATOM 781 C CA . LYS A 1 103 ? -27.285 5.656 36.381 1.00 70.12 103 LYS A CA 1
ATOM 782 C C . LYS A 1 103 ? -27.308 6.736 37.458 1.00 70.12 103 LYS A C 1
ATOM 784 O O . LYS A 1 103 ? -27.585 6.394 38.599 1.00 70.12 103 LYS A O 1
ATOM 789 N N . GLU A 1 104 ? -26.984 7.982 37.121 1.00 62.00 104 GLU A N 1
ATOM 790 C CA . GLU A 1 104 ? -27.068 9.118 38.050 1.00 62.00 104 GLU A CA 1
ATOM 791 C C . GLU A 1 104 ? -28.498 9.678 38.149 1.00 62.00 104 GLU A C 1
ATOM 793 O O . GLU A 1 104 ? -28.830 10.321 39.140 1.00 62.00 104 GLU A O 1
ATOM 798 N N . ASP A 1 105 ? -29.354 9.378 37.164 1.00 55.25 105 ASP A N 1
ATOM 799 C CA . ASP A 1 105 ? -30.772 9.769 37.118 1.00 55.25 105 ASP A CA 1
ATOM 800 C C . ASP A 1 105 ? -31.728 8.805 37.876 1.00 55.25 105 ASP A C 1
ATOM 802 O O . ASP A 1 105 ? -32.951 8.966 37.802 1.00 55.25 105 ASP A O 1
ATOM 806 N N . LEU A 1 106 ? -31.199 7.800 38.592 1.00 50.16 106 LEU A N 1
ATOM 807 C CA . LEU A 1 106 ? -31.935 6.824 39.424 1.00 50.16 106 LEU A CA 1
ATOM 808 C C . LEU A 1 106 ? -31.592 6.987 40.910 1.00 50.16 106 LEU A C 1
ATOM 810 O O . LEU A 1 106 ? -32.534 6.879 41.729 1.00 50.16 106 LEU A O 1
#

Radius of gyration: 25.42 Å; chains: 1; bounding box: 74×30×72 Å

Secondary structure (DSSP, 8-state):
--GGGG--GGGGGGG-TTTSPPPHHHHHHHHHHHHHHHHHS---HHHHHHHHHHHTT--HHHHHHHHHHTT-SSSTTHHHHHHHHHHHHHHHHHHHHHHHHHHH--

Foldseek 3Di:
DDPVVVDDVCVVVPPQQQPPDQDPVLLVVLLVQLQCCLQPHLDASQRSLCVSCVVNRYDSVVNSVSNVVVVHDDDNSCVVVVVVVVVVVVVVVVVVVVVVVVVVVD

Organism: NCBI:txid47312

pLDDT: mean 79.93, std 16.68, range [46.62, 96.5]

Sequence (106 aa):
MSIEDLIDPTLFEATNPSRRAATPEAKAAAVSAVRQLLERTTMSPHAATELVAKHIGKSGNSVRRWCEIAQVGRETALTPLRREYETKLEVMAELSRALAASKEDL